Protein AF-A0AAD9KN34-F1 (afdb_monomer_lite)

Organism: Ridgeia piscesae (NCBI:txid27915)

pLDDT: mean 72.02, std 11.49, range [46.69, 90.75]

Radius of gyration: 22.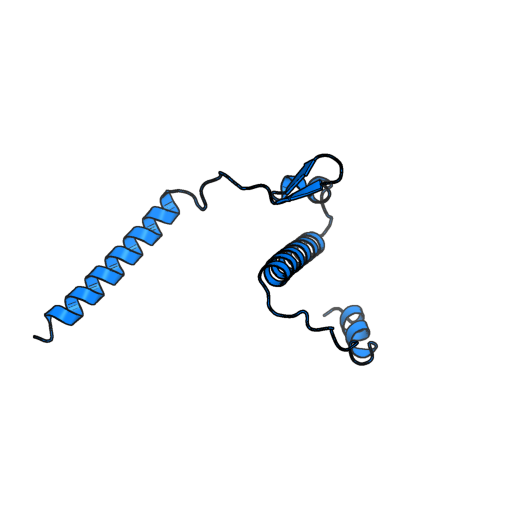99 Å; chains: 1; bounding box: 51×42×60 Å

Foldseek 3Di:
DDVVVVVVVVPDDDDDPDDDDPPDPVVVVVVVVVVVVVVLVVVQVVPPHRDPCSVPCVNVQWDDDPPDIHGHPDPPDPDPVVVVVVVVVVVVVVVVVVVVVVVVPD

Structure (mmCIF, N/CA/C/O backbone):
data_AF-A0AAD9KN34-F1
#
_entry.id   AF-A0AAD9KN34-F1
#
loop_
_atom_site.group_PDB
_atom_site.id
_atom_site.type_symbol
_atom_site.label_atom_id
_atom_site.label_alt_id
_atom_site.label_comp_id
_atom_site.label_asym_id
_atom_site.label_entity_id
_atom_site.label_seq_id
_atom_site.pdbx_PDB_ins_code
_atom_site.Cartn_x
_atom_site.Cartn_y
_atom_site.Cartn_z
_atom_site.occupancy
_atom_site.B_iso_or_equiv
_atom_site.auth_seq_id
_atom_site.auth_comp_id
_atom_site.auth_asym_id
_atom_site.auth_atom_id
_atom_site.pdbx_PDB_model_num
ATOM 1 N N . MET A 1 1 ? 20.959 11.636 19.264 1.00 51.28 1 MET A N 1
ATOM 2 C CA . MET A 1 1 ? 20.325 10.297 19.300 1.00 51.28 1 MET A CA 1
ATOM 3 C C . MET A 1 1 ? 19.270 10.365 20.400 1.00 51.28 1 MET A C 1
ATOM 5 O O . MET A 1 1 ? 19.629 10.761 21.493 1.00 51.28 1 MET A O 1
ATOM 9 N N . ASN A 1 2 ? 17.978 10.172 20.104 1.00 62.47 2 ASN A 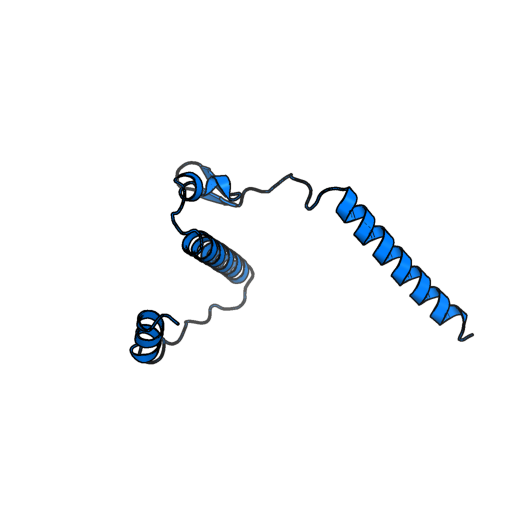N 1
ATOM 10 C CA . ASN A 1 2 ? 16.886 10.498 21.043 1.00 62.47 2 ASN A CA 1
ATOM 11 C C . ASN A 1 2 ? 16.820 9.505 22.222 1.00 62.47 2 ASN A C 1
ATOM 13 O O . ASN A 1 2 ? 16.331 8.388 22.049 1.00 62.47 2 ASN A O 1
ATOM 17 N N . ASP A 1 3 ? 17.254 9.917 23.414 1.00 69.94 3 ASP A N 1
ATOM 18 C CA . ASP A 1 3 ? 17.280 9.087 24.633 1.00 69.94 3 ASP A CA 1
ATOM 19 C C . ASP A 1 3 ? 15.900 8.550 25.038 1.00 69.94 3 ASP A C 1
ATOM 21 O O . ASP A 1 3 ? 15.779 7.412 25.493 1.00 69.94 3 ASP A O 1
ATOM 25 N N . ALA A 1 4 ? 14.835 9.309 24.761 1.00 63.59 4 ALA A N 1
ATOM 26 C CA . ALA A 1 4 ? 13.455 8.860 24.951 1.00 63.59 4 ALA A CA 1
ATOM 27 C C . ALA A 1 4 ? 13.138 7.589 24.139 1.00 63.59 4 ALA A C 1
ATOM 29 O O . ALA A 1 4 ? 12.503 6.661 24.638 1.00 63.59 4 ALA A O 1
ATOM 30 N N . ARG A 1 5 ? 13.654 7.503 22.905 1.00 59.12 5 ARG A N 1
ATOM 31 C CA . ARG A 1 5 ? 13.472 6.343 22.024 1.00 59.12 5 ARG A CA 1
ATOM 32 C C . ARG A 1 5 ? 14.239 5.130 22.553 1.00 59.12 5 ARG A C 1
ATOM 34 O O . ARG A 1 5 ? 13.719 4.018 22.532 1.00 59.12 5 ARG A O 1
ATOM 41 N N . ALA A 1 6 ? 15.451 5.341 23.067 1.00 64.50 6 ALA A N 1
ATOM 42 C CA . ALA A 1 6 ? 16.257 4.282 23.673 1.00 64.50 6 ALA A CA 1
ATOM 43 C C . ALA A 1 6 ? 15.625 3.735 24.968 1.00 64.50 6 ALA A C 1
ATOM 45 O O . ALA A 1 6 ? 15.682 2.529 25.214 1.00 64.50 6 ALA A O 1
ATOM 46 N N . HIS A 1 7 ? 14.987 4.595 25.767 1.00 69.50 7 HIS A N 1
ATOM 47 C CA . HIS A 1 7 ? 14.291 4.202 26.991 1.00 69.50 7 HIS A CA 1
ATOM 48 C C . HIS A 1 7 ? 13.077 3.305 26.705 1.00 69.50 7 HIS A C 1
ATOM 50 O O . HIS A 1 7 ? 12.951 2.242 27.315 1.00 69.50 7 HIS A O 1
ATOM 56 N N . SER A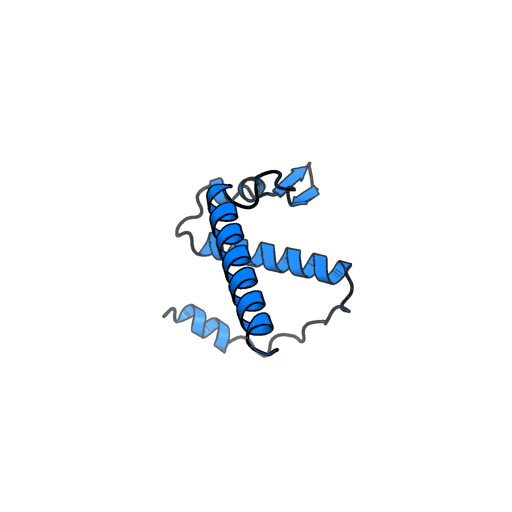 1 8 ? 12.252 3.642 25.705 1.00 60.94 8 SER A N 1
ATOM 57 C CA . SER A 1 8 ? 11.112 2.805 25.297 1.00 60.94 8 SER A CA 1
ATOM 58 C C . SER A 1 8 ? 11.538 1.384 24.908 1.00 60.94 8 SER A C 1
ATOM 60 O O . SER A 1 8 ? 10.913 0.417 25.337 1.00 60.94 8 SER A O 1
ATOM 62 N N . TYR A 1 9 ? 12.640 1.221 24.165 1.00 60.22 9 TYR A N 1
ATOM 63 C CA . TYR A 1 9 ? 13.128 -0.112 23.787 1.00 60.22 9 TYR A CA 1
ATOM 64 C C . TYR A 1 9 ? 13.695 -0.921 24.964 1.00 60.22 9 TYR A C 1
ATOM 66 O O . TYR A 1 9 ? 13.644 -2.147 24.929 1.00 60.22 9 TYR A O 1
ATOM 74 N N . ARG A 1 10 ? 14.220 -0.265 26.008 1.00 66.00 10 ARG A N 1
ATOM 75 C CA . ARG A 1 10 ? 14.772 -0.940 27.198 1.00 66.00 10 ARG A CA 1
ATOM 76 C C . ARG A 1 10 ? 13.702 -1.358 28.207 1.00 66.00 10 ARG A C 1
ATOM 78 O O . ARG A 1 10 ? 13.905 -2.333 28.924 1.00 66.00 10 ARG A O 1
ATOM 85 N N . CYS A 1 11 ? 12.580 -0.641 28.270 1.00 60.75 11 CYS A N 1
ATOM 86 C CA . CYS A 1 11 ? 11.529 -0.877 29.265 1.00 60.75 11 CYS A CA 1
ATOM 87 C C . CYS A 1 11 ? 10.467 -1.901 28.835 1.00 60.75 11 CYS A C 1
ATOM 89 O O . CYS A 1 11 ? 9.779 -2.459 29.694 1.00 60.75 11 CYS A O 1
ATOM 91 N N . HIS A 1 12 ? 10.334 -2.202 27.540 1.00 59.06 12 HIS A N 1
ATOM 92 C CA . HIS A 1 12 ? 9.402 -3.232 27.085 1.00 59.06 12 HIS A CA 1
ATOM 93 C C . HIS A 1 12 ? 9.977 -4.641 27.297 1.00 59.06 12 HIS A C 1
ATOM 95 O O . HIS A 1 12 ? 10.840 -5.117 26.559 1.00 59.06 12 HIS A O 1
ATOM 101 N N . ARG A 1 13 ? 9.443 -5.332 28.318 1.00 63.56 13 ARG A N 1
ATOM 102 C CA . ARG A 1 13 ? 9.507 -6.797 28.464 1.00 63.56 13 ARG A CA 1
ATOM 103 C C . ARG A 1 13 ? 9.164 -7.462 27.128 1.00 63.56 13 ARG A C 1
ATOM 105 O O . ARG A 1 13 ? 8.315 -6.949 26.402 1.00 63.56 13 ARG A O 1
ATOM 112 N N . LYS A 1 14 ? 9.838 -8.590 26.853 1.00 66.44 14 LYS A N 1
ATOM 113 C CA . LYS A 1 14 ? 9.742 -9.424 25.638 1.00 66.44 14 LYS A CA 1
ATOM 114 C C . LYS A 1 14 ? 8.405 -9.226 24.902 1.00 66.44 14 LYS A C 1
ATOM 116 O O . LYS A 1 14 ? 7.366 -9.443 25.532 1.00 66.44 14 LYS A O 1
ATOM 121 N N . PRO A 1 15 ? 8.415 -8.839 23.610 1.00 63.16 15 PRO A N 1
ATOM 122 C CA . PRO A 1 15 ? 7.182 -8.620 22.872 1.00 63.16 15 PRO A CA 1
ATOM 123 C C . PRO A 1 15 ? 6.311 -9.879 22.958 1.00 63.16 15 PRO A C 1
ATOM 125 O O . PRO A 1 15 ? 6.850 -10.992 22.911 1.00 63.16 15 PRO A O 1
ATOM 128 N N . PRO A 1 16 ? 4.986 -9.727 23.128 1.00 71.31 16 PRO A N 1
ATOM 129 C CA . PRO A 1 16 ? 4.095 -10.870 23.190 1.00 71.31 16 PRO A CA 1
ATOM 130 C C . PRO A 1 16 ? 4.289 -11.733 21.936 1.00 71.31 16 PRO A C 1
ATOM 132 O O . PRO A 1 16 ? 4.495 -11.186 20.846 1.00 71.31 16 PRO A O 1
ATOM 135 N N . PRO A 1 17 ? 4.257 -13.071 22.068 1.00 72.75 17 PRO A N 1
ATOM 136 C CA . PRO A 1 17 ? 4.438 -13.959 20.932 1.00 72.75 17 PRO A CA 1
ATOM 137 C C . PRO A 1 17 ? 3.383 -13.634 19.874 1.00 72.75 17 PRO A C 1
ATOM 139 O O . PRO A 1 17 ? 2.179 -13.749 20.112 1.00 72.75 17 PRO A O 1
ATOM 142 N N . LEU A 1 18 ? 3.847 -13.181 18.709 1.00 71.12 18 LEU A N 1
ATOM 143 C CA . LEU A 1 18 ? 2.967 -12.831 17.604 1.00 71.12 18 LEU A CA 1
ATOM 144 C C . LEU A 1 18 ? 2.257 -14.098 17.127 1.00 71.12 18 LEU A C 1
ATOM 146 O O . LEU A 1 18 ? 2.902 -15.091 16.780 1.00 71.12 18 LEU A O 1
ATOM 150 N N . LYS A 1 19 ? 0.922 -14.059 17.085 1.00 74.19 19 LYS A N 1
ATOM 151 C CA . LYS A 1 19 ? 0.133 -15.108 16.437 1.00 74.19 19 LYS A CA 1
ATOM 152 C C . LYS A 1 19 ? 0.502 -15.120 14.954 1.00 74.19 19 LYS A C 1
ATOM 154 O O . LYS A 1 19 ? 0.213 -14.165 14.234 1.00 74.19 19 LYS A O 1
ATOM 159 N N . LYS A 1 20 ? 1.174 -16.183 14.510 1.00 74.00 20 LYS A N 1
ATOM 160 C CA . LYS A 1 20 ? 1.486 -16.391 13.095 1.00 74.00 20 LYS A CA 1
ATOM 161 C C . LYS A 1 20 ? 0.199 -16.798 12.393 1.00 74.00 20 LYS A C 1
ATOM 163 O O . LYS A 1 20 ? -0.355 -17.854 12.681 1.00 74.00 20 LYS A O 1
ATOM 168 N N . LEU A 1 21 ? -0.290 -15.930 11.515 1.00 70.62 21 LEU A N 1
ATOM 169 C CA . LEU A 1 21 ? -1.364 -16.297 10.605 1.00 70.62 21 LEU A CA 1
ATOM 170 C C . LEU A 1 21 ? -0.816 -17.303 9.579 1.00 70.62 21 LEU A C 1
ATOM 172 O O . LEU A 1 21 ? 0.353 -17.189 9.196 1.00 70.62 21 LEU A O 1
ATOM 176 N N . PRO A 1 22 ? -1.617 -18.289 9.143 1.00 75.31 22 PRO A N 1
ATOM 177 C CA . PRO A 1 22 ? -1.200 -19.205 8.090 1.00 75.31 22 PRO A CA 1
ATOM 178 C C . PRO A 1 22 ? -0.897 -18.416 6.803 1.00 75.31 22 PRO A C 1
ATOM 180 O O . PRO A 1 22 ? -1.625 -17.465 6.499 1.00 75.31 22 PRO A O 1
ATOM 183 N N . PRO A 1 23 ? 0.158 -18.771 6.050 1.00 79.56 23 PRO A N 1
ATOM 184 C CA . PRO A 1 23 ? 0.497 -18.097 4.803 1.00 79.56 23 PRO A CA 1
ATOM 185 C C . PRO A 1 23 ? -0.530 -18.480 3.734 1.00 79.56 23 PRO A C 1
ATOM 187 O O . PRO A 1 23 ? -0.398 -19.493 3.058 1.00 79.56 23 PRO A O 1
ATOM 190 N N . ASN A 1 24 ? -1.589 -17.686 3.634 1.00 90.25 24 ASN A N 1
ATOM 191 C CA . ASN A 1 24 ? -2.584 -17.765 2.574 1.00 90.25 24 ASN A CA 1
ATOM 192 C C . ASN A 1 24 ? -2.698 -16.401 1.885 1.00 90.25 24 ASN A C 1
ATOM 194 O O . ASN A 1 24 ? -2.265 -15.384 2.437 1.00 90.25 24 ASN A O 1
ATOM 198 N N . ASP A 1 25 ? -3.290 -16.379 0.695 1.00 88.25 25 ASP A N 1
ATOM 199 C CA . ASP A 1 25 ? -3.326 -15.179 -0.147 1.00 88.25 25 ASP A CA 1
ATOM 200 C C . ASP A 1 25 ? -4.058 -14.011 0.523 1.00 88.25 25 ASP A C 1
ATOM 202 O O . ASP A 1 25 ? -3.608 -12.868 0.451 1.00 88.25 25 ASP A O 1
ATOM 206 N N . ALA A 1 26 ? -5.133 -14.295 1.263 1.00 88.81 26 ALA A N 1
ATOM 207 C CA . ALA A 1 26 ? -5.861 -13.282 2.024 1.00 88.81 26 ALA A CA 1
ATOM 208 C C . ALA A 1 26 ? -4.984 -12.645 3.120 1.00 88.81 26 ALA A C 1
ATOM 210 O O . ALA A 1 26 ? -4.951 -11.425 3.286 1.00 88.81 26 ALA A O 1
ATOM 211 N N . ASN A 1 27 ? -4.216 -13.456 3.848 1.00 84.88 27 ASN A N 1
ATOM 212 C CA . ASN A 1 27 ? -3.298 -12.987 4.879 1.00 84.88 27 ASN A CA 1
ATOM 213 C C . ASN A 1 27 ? -2.100 -12.249 4.277 1.00 84.88 27 ASN A C 1
ATOM 215 O O . ASN A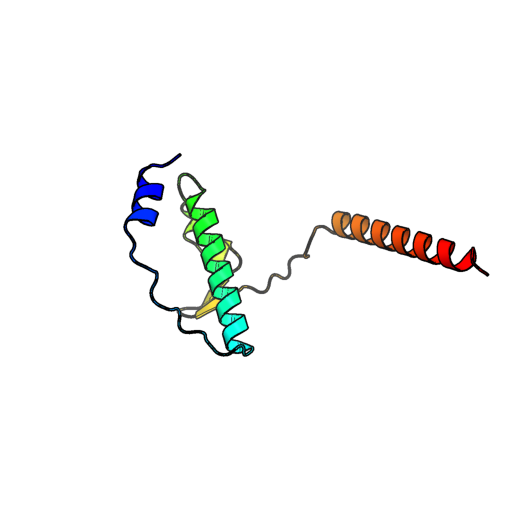 1 27 ? -1.627 -11.291 4.888 1.00 84.88 27 ASN A O 1
ATOM 219 N N . LEU A 1 28 ? -1.635 -12.645 3.087 1.00 87.06 28 LEU A N 1
ATOM 220 C CA . LEU A 1 28 ? -0.621 -11.909 2.335 1.00 87.06 28 LEU A CA 1
ATOM 221 C C . LEU A 1 28 ? -1.140 -10.524 1.939 1.00 87.06 28 LEU A C 1
ATOM 223 O O . LEU A 1 28 ? -0.468 -9.532 2.215 1.00 87.06 28 LEU A O 1
ATOM 227 N N . GLN A 1 29 ? -2.349 -10.431 1.381 1.00 88.31 29 GLN A N 1
ATOM 228 C CA . GLN A 1 29 ? -2.971 -9.147 1.044 1.00 88.31 29 GLN A CA 1
ATOM 229 C C . GLN A 1 29 ? -3.103 -8.243 2.275 1.00 88.31 29 GLN A C 1
ATOM 231 O O . GLN A 1 29 ? -2.670 -7.091 2.249 1.00 88.31 29 GLN A O 1
ATOM 236 N N . LEU A 1 30 ? -3.612 -8.770 3.392 1.00 86.62 30 LEU A N 1
ATOM 237 C CA . LEU A 1 30 ? -3.708 -8.019 4.648 1.00 86.62 30 LEU A CA 1
ATOM 238 C C . LEU A 1 30 ? -2.335 -7.592 5.187 1.00 86.62 30 LEU A C 1
ATOM 240 O O . LEU A 1 30 ? -2.206 -6.512 5.768 1.00 86.62 30 LEU A O 1
ATOM 244 N N . HIS A 1 31 ? -1.304 -8.420 5.009 1.00 87.12 31 HIS A N 1
ATOM 245 C CA . HIS A 1 31 ? 0.060 -8.086 5.404 1.00 87.12 31 HIS A CA 1
ATOM 246 C C . HIS A 1 31 ? 0.624 -6.934 4.566 1.00 87.12 31 HIS A C 1
ATOM 248 O O . HIS A 1 31 ? 1.166 -5.987 5.134 1.00 87.12 31 HIS A O 1
ATOM 254 N N . VAL A 1 32 ? 0.434 -6.974 3.244 1.00 88.00 32 VAL A N 1
ATOM 255 C CA . VAL A 1 32 ? 0.838 -5.903 2.322 1.00 88.00 32 VAL A CA 1
ATOM 256 C C . VAL A 1 32 ? 0.142 -4.590 2.682 1.00 88.00 32 VAL A C 1
ATOM 258 O O . VAL A 1 32 ? 0.815 -3.571 2.822 1.00 88.00 32 VAL A O 1
ATOM 261 N N . LEU A 1 33 ? -1.172 -4.610 2.930 1.00 89.25 33 LEU A N 1
ATOM 262 C CA . LEU A 1 33 ? -1.929 -3.421 3.341 1.00 89.25 33 LEU A CA 1
ATOM 263 C C . LEU A 1 33 ? -1.405 -2.837 4.661 1.00 89.25 33 LEU A C 1
ATOM 265 O O . LEU A 1 33 ? -1.222 -1.624 4.778 1.00 89.25 33 LEU A O 1
ATOM 269 N N . ARG A 1 34 ? -1.100 -3.693 5.647 1.00 88.00 34 ARG A N 1
ATOM 270 C CA . ARG A 1 34 ? -0.546 -3.259 6.938 1.00 88.00 34 ARG A CA 1
ATOM 271 C C . ARG A 1 34 ? 0.845 -2.642 6.784 1.00 88.00 34 ARG A C 1
ATOM 273 O O . ARG A 1 34 ? 1.112 -1.607 7.389 1.00 88.00 34 ARG A O 1
ATOM 280 N N . ALA A 1 35 ? 1.708 -3.248 5.969 1.00 88.44 35 ALA A N 1
ATOM 281 C CA . ALA A 1 35 ? 3.036 -2.716 5.677 1.00 88.44 35 ALA A CA 1
ATOM 282 C C . ALA A 1 35 ? 2.956 -1.362 4.954 1.00 88.44 35 ALA A C 1
ATOM 284 O O . ALA A 1 35 ? 3.686 -0.434 5.300 1.00 88.44 35 ALA A O 1
ATOM 285 N N . HIS A 1 36 ? 2.027 -1.224 4.005 1.00 90.75 36 HIS A N 1
ATOM 286 C CA . HIS A 1 36 ? 1.813 0.015 3.264 1.00 90.75 36 HIS A CA 1
ATOM 287 C C . HIS A 1 36 ? 1.355 1.157 4.182 1.00 90.75 36 HIS A C 1
ATOM 289 O O . HIS A 1 36 ? 1.948 2.236 4.176 1.00 90.75 36 HIS A O 1
ATOM 295 N N . LEU A 1 37 ? 0.370 0.892 5.048 1.00 83.00 37 LEU A N 1
ATOM 296 C CA . LEU A 1 37 ? -0.093 1.845 6.060 1.00 83.00 37 LEU A CA 1
ATOM 297 C C . LEU A 1 37 ? 1.039 2.270 7.004 1.00 83.00 37 LEU A C 1
ATOM 299 O O . LEU A 1 37 ? 1.216 3.455 7.278 1.00 83.00 37 LEU A O 1
ATOM 303 N N . GLN A 1 38 ? 1.832 1.309 7.482 1.00 84.25 38 GLN A N 1
ATOM 304 C CA . GLN A 1 38 ? 2.955 1.581 8.376 1.00 84.25 38 GLN A CA 1
ATOM 305 C C . GLN A 1 38 ? 4.007 2.485 7.719 1.00 84.25 38 GLN A C 1
ATOM 307 O O . GLN A 1 38 ? 4.514 3.405 8.360 1.00 84.25 38 GLN A O 1
ATOM 312 N N . MET A 1 39 ? 4.292 2.277 6.432 1.00 85.88 39 MET A N 1
ATOM 313 C CA . MET A 1 39 ? 5.195 3.134 5.668 1.00 85.88 39 MET A CA 1
ATOM 314 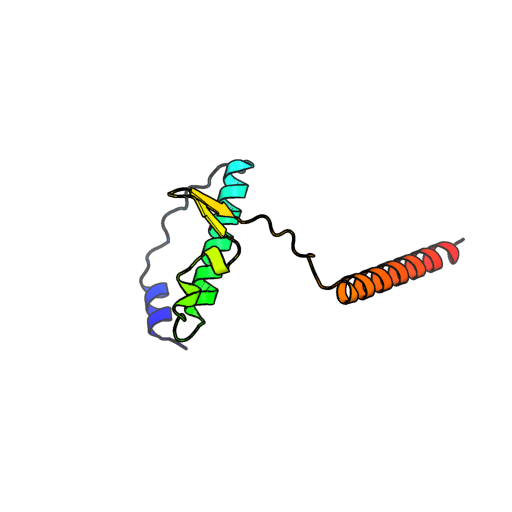C C . MET A 1 39 ? 4.681 4.572 5.519 1.00 85.88 39 MET A C 1
ATOM 316 O O . MET A 1 39 ? 5.473 5.512 5.599 1.00 85.88 39 MET A O 1
ATOM 320 N N . LEU A 1 40 ? 3.374 4.760 5.319 1.00 77.56 40 LEU A N 1
ATOM 321 C CA . LEU A 1 40 ? 2.766 6.091 5.231 1.00 77.56 40 LEU A CA 1
ATOM 322 C C . LEU A 1 40 ? 2.822 6.827 6.569 1.00 77.56 40 LEU A C 1
ATOM 324 O O . LEU A 1 40 ? 3.201 7.993 6.593 1.00 77.56 40 LEU A O 1
ATOM 328 N N . LEU A 1 41 ? 2.532 6.141 7.679 1.00 76.94 41 LEU A N 1
ATOM 329 C CA . LEU A 1 41 ? 2.647 6.721 9.020 1.00 76.94 41 LEU A CA 1
ATOM 330 C C . LEU A 1 41 ? 4.077 7.171 9.324 1.00 76.94 41 LEU A C 1
ATOM 332 O O . LEU A 1 41 ? 4.275 8.233 9.903 1.00 76.94 41 LEU A O 1
ATOM 336 N N . TRP A 1 42 ? 5.079 6.394 8.909 1.00 82.50 42 TRP A N 1
ATOM 337 C CA . TRP A 1 42 ? 6.479 6.790 9.052 1.00 82.50 42 TRP A CA 1
ATOM 338 C C . TRP A 1 42 ? 6.840 7.986 8.182 1.00 82.50 42 TRP A C 1
ATOM 340 O O . TRP A 1 42 ? 7.477 8.914 8.668 1.00 82.50 42 TRP A O 1
ATOM 350 N N . LYS A 1 43 ? 6.385 8.004 6.926 1.00 76.50 43 LYS A N 1
ATOM 351 C CA . LYS A 1 43 ? 6.604 9.141 6.028 1.00 76.50 43 LYS A CA 1
ATOM 352 C C . LYS A 1 43 ? 5.944 10.419 6.558 1.00 76.50 43 LYS A C 1
ATOM 354 O O . LYS A 1 43 ? 6.556 11.477 6.498 1.00 76.50 43 LYS A O 1
ATOM 359 N N . ALA A 1 44 ? 4.734 10.312 7.103 1.00 70.12 44 ALA A N 1
ATOM 360 C CA . ALA A 1 44 ? 4.022 11.425 7.722 1.00 70.12 44 ALA A CA 1
ATOM 361 C C . ALA A 1 44 ? 4.699 11.895 9.020 1.00 70.12 44 ALA A C 1
ATOM 363 O O . ALA A 1 44 ? 4.801 13.092 9.248 1.00 70.12 44 ALA A O 1
ATOM 364 N N . ALA A 1 45 ? 5.206 10.973 9.846 1.00 69.19 45 ALA A N 1
ATOM 365 C CA . ALA A 1 45 ? 5.930 11.310 11.073 1.00 69.19 45 ALA A CA 1
ATOM 366 C C . ALA A 1 45 ? 7.284 11.998 10.816 1.00 69.19 45 ALA A C 1
ATOM 368 O O . ALA A 1 45 ? 7.740 12.767 11.660 1.00 69.19 45 ALA A O 1
ATOM 369 N N . ASP A 1 46 ? 7.921 11.735 9.670 1.00 70.19 46 ASP A N 1
ATOM 370 C CA . ASP A 1 46 ? 9.152 12.417 9.243 1.00 70.19 46 ASP A CA 1
ATOM 371 C C . ASP A 1 46 ? 8.896 13.838 8.700 1.00 70.19 46 ASP A C 1
ATOM 373 O O . ASP A 1 46 ? 9.825 14.646 8.616 1.00 70.19 46 ASP A O 1
ATOM 377 N N . GLN A 1 47 ? 7.651 14.188 8.361 1.00 68.50 47 GLN A N 1
ATOM 378 C CA . GLN A 1 47 ? 7.282 15.552 7.986 1.00 68.50 47 GLN A CA 1
ATOM 379 C C . GLN A 1 47 ? 7.043 16.373 9.263 1.00 68.50 47 GLN A C 1
ATOM 381 O O . GLN A 1 47 ? 6.116 16.119 10.023 1.00 68.50 47 GLN A O 1
ATOM 386 N N . ARG A 1 48 ? 7.925 17.352 9.512 1.00 54.25 48 ARG A N 1
ATOM 387 C CA . ARG A 1 48 ? 8.055 18.141 10.761 1.00 54.25 48 ARG A CA 1
ATOM 388 C C . ARG A 1 48 ? 6.808 18.927 11.208 1.00 54.25 48 ARG A C 1
ATOM 390 O O . ARG A 1 48 ? 6.812 19.448 12.315 1.00 54.25 48 ARG A O 1
ATOM 397 N N . ASP A 1 49 ? 5.790 18.977 10.366 1.00 56.72 49 ASP A N 1
ATOM 398 C CA . ASP A 1 49 ? 4.398 19.312 10.652 1.00 56.72 49 ASP A CA 1
ATOM 399 C C . ASP A 1 49 ? 3.602 18.622 9.534 1.00 56.72 49 ASP A C 1
ATOM 401 O O . ASP A 1 49 ? 3.882 18.902 8.361 1.00 56.72 49 ASP A O 1
ATOM 405 N N . PRO A 1 50 ? 2.673 17.687 9.808 1.00 51.72 50 PRO A N 1
ATOM 406 C CA . PRO A 1 50 ? 1.851 17.150 8.740 1.00 51.72 50 PRO A CA 1
ATOM 407 C C . PRO A 1 50 ? 0.992 18.304 8.222 1.00 51.72 50 PRO A C 1
ATOM 409 O O . PRO A 1 50 ? 0.093 18.769 8.927 1.00 51.72 50 PRO A O 1
ATOM 412 N N . LEU A 1 51 ? 1.278 18.777 7.000 1.00 57.19 51 LEU A N 1
ATOM 413 C CA . LEU A 1 51 ? 0.367 19.675 6.290 1.00 57.19 51 LEU A CA 1
ATOM 414 C C . LEU A 1 51 ? -1.039 19.070 6.378 1.00 57.19 51 LEU A C 1
ATOM 416 O O . LEU A 1 51 ? -1.187 17.851 6.309 1.00 57.19 51 LEU A O 1
ATOM 420 N N . GLU A 1 52 ? -2.074 19.897 6.511 1.00 60.16 52 GLU A N 1
ATOM 421 C CA . GLU A 1 52 ? -3.478 19.445 6.510 1.00 60.16 52 GLU A CA 1
ATOM 422 C C . GLU A 1 52 ? -3.781 18.471 5.347 1.00 60.16 52 GLU A C 1
ATOM 424 O O . GLU A 1 52 ? -4.564 17.534 5.484 1.00 60.16 52 GLU A O 1
ATOM 429 N N . GLU A 1 53 ? -3.053 18.604 4.237 1.00 55.22 53 GLU A N 1
ATOM 430 C CA . GLU A 1 53 ? -3.060 17.710 3.075 1.00 55.22 53 GLU A CA 1
ATOM 431 C C . GLU A 1 53 ? -2.677 16.248 3.384 1.00 55.22 53 GLU A C 1
ATOM 433 O O . GLU A 1 53 ? -3.202 15.332 2.749 1.00 55.22 53 GLU A O 1
ATOM 438 N N . ALA A 1 54 ? -1.818 15.995 4.375 1.00 57.50 54 ALA A N 1
ATOM 439 C CA . ALA A 1 54 ? -1.429 14.655 4.815 1.00 57.50 54 ALA A CA 1
ATOM 440 C C . ALA A 1 54 ? -2.544 13.925 5.588 1.00 57.50 54 ALA A C 1
ATOM 442 O O . ALA A 1 54 ? -2.495 12.703 5.733 1.00 57.50 54 ALA A O 1
ATOM 443 N N . ARG A 1 55 ? -3.566 14.649 6.072 1.00 63.25 55 ARG A N 1
ATOM 444 C CA . ARG A 1 55 ? -4.725 14.054 6.761 1.00 63.25 55 ARG A CA 1
ATOM 445 C C . ARG A 1 55 ? -5.716 13.421 5.793 1.00 63.25 55 ARG A C 1
ATOM 447 O O . ARG A 1 55 ? -6.467 12.531 6.190 1.00 63.25 55 ARG A O 1
ATOM 454 N N . ASN A 1 56 ? -5.722 13.859 4.535 1.00 76.12 56 ASN A N 1
ATOM 455 C CA . ASN A 1 56 ? -6.588 13.282 3.525 1.00 76.12 56 ASN A CA 1
ATOM 456 C C . ASN A 1 56 ? -5.874 12.129 2.815 1.00 76.12 56 ASN A C 1
ATOM 458 O O . ASN A 1 56 ? -5.085 12.332 1.893 1.00 76.12 56 ASN A O 1
ATOM 462 N N . ILE A 1 57 ? -6.187 10.901 3.232 1.00 74.81 57 ILE A N 1
ATOM 463 C CA . ILE A 1 57 ? -5.616 9.682 2.646 1.00 74.81 57 ILE A CA 1
ATOM 464 C C . ILE A 1 57 ? -5.899 9.551 1.141 1.00 74.81 57 ILE A C 1
ATOM 466 O O . ILE A 1 57 ? -5.152 8.859 0.449 1.00 74.81 57 ILE A O 1
ATOM 470 N N . ALA A 1 58 ? -6.913 10.251 0.614 1.00 79.50 58 ALA A N 1
ATOM 471 C CA . ALA A 1 58 ? -7.198 10.279 -0.817 1.00 79.50 58 ALA A CA 1
ATOM 472 C C . ALA A 1 58 ? -6.035 10.854 -1.641 1.00 79.50 58 ALA A C 1
ATOM 474 O O . ALA A 1 58 ? -5.782 10.398 -2.755 1.00 79.50 58 ALA A O 1
ATOM 475 N N . ASN A 1 59 ? -5.242 11.757 -1.055 1.00 74.56 59 ASN A N 1
ATOM 476 C CA . ASN A 1 59 ? -4.037 12.306 -1.682 1.00 74.56 59 ASN A CA 1
ATOM 477 C C . ASN A 1 59 ? -2.923 11.261 -1.874 1.00 74.56 59 ASN A C 1
ATOM 479 O O . ASN A 1 59 ? -1.946 11.515 -2.573 1.00 74.56 59 ASN A O 1
ATOM 483 N N . PHE A 1 60 ? -3.062 10.078 -1.272 1.00 72.19 60 PHE A N 1
ATOM 484 C CA . PHE A 1 60 ? -2.072 9.003 -1.302 1.00 72.19 60 PHE A CA 1
ATOM 485 C C . PHE A 1 60 ? -2.564 7.766 -2.063 1.00 72.19 60 PHE A C 1
ATOM 487 O O . PHE A 1 60 ? -2.084 6.662 -1.812 1.00 72.19 60 PHE A O 1
ATOM 494 N N . GLY A 1 61 ? -3.512 7.937 -2.990 1.00 76.44 61 GLY A N 1
ATOM 495 C CA . GLY A 1 61 ? -3.986 6.849 -3.849 1.00 76.44 61 GLY A CA 1
ATOM 496 C C . GLY A 1 61 ? -4.963 5.910 -3.146 1.00 76.44 61 GLY A C 1
ATOM 497 O O . GLY A 1 61 ? -4.863 4.695 -3.294 1.00 76.44 61 GLY A O 1
ATOM 498 N N . TRP A 1 62 ? -5.905 6.468 -2.386 1.00 81.75 62 TRP A N 1
ATOM 499 C CA . TRP A 1 62 ? -6.989 5.724 -1.744 1.00 81.75 62 TRP A CA 1
ATOM 500 C C . TRP A 1 62 ? -8.345 6.325 -2.111 1.00 81.75 62 TRP A C 1
ATOM 502 O O . TRP A 1 62 ? -8.523 7.538 -2.078 1.00 81.75 62 TRP A O 1
ATOM 512 N N . ASN A 1 63 ? -9.316 5.475 -2.423 1.00 84.00 63 ASN A N 1
ATOM 513 C CA . ASN A 1 63 ? -10.707 5.863 -2.606 1.00 84.00 63 ASN A CA 1
ATOM 514 C C . ASN A 1 63 ? -11.447 5.748 -1.270 1.00 84.00 63 ASN A C 1
ATOM 516 O O . ASN A 1 63 ? -11.321 4.740 -0.567 1.00 84.00 63 ASN A O 1
ATOM 520 N N . ILE A 1 64 ? -12.228 6.778 -0.940 1.00 86.50 64 ILE A N 1
ATOM 521 C CA . ILE A 1 64 ? -13.106 6.810 0.234 1.00 86.50 64 ILE A CA 1
ATOM 522 C C . ILE A 1 64 ? -14.547 6.879 -0.274 1.00 86.50 64 ILE A C 1
ATOM 524 O O . ILE A 1 64 ? -15.014 7.936 -0.695 1.00 86.50 64 ILE A O 1
ATOM 528 N N . GLU A 1 65 ? -15.251 5.752 -0.237 1.00 85.19 65 GLU A N 1
ATOM 529 C CA . GLU A 1 65 ? -16.663 5.648 -0.616 1.00 85.19 65 GLU A CA 1
ATOM 530 C C . GLU A 1 65 ? -17.490 5.337 0.635 1.00 85.19 65 GLU A C 1
ATOM 532 O O . GLU A 1 65 ? -17.635 4.188 1.058 1.00 85.19 65 GLU A O 1
ATOM 537 N N . GLY A 1 66 ? -17.998 6.386 1.288 1.00 81.75 66 GLY A N 1
ATOM 538 C CA . GLY A 1 66 ? -18.697 6.248 2.566 1.00 81.75 66 GLY A CA 1
ATOM 539 C C . GLY A 1 66 ? -17.775 5.690 3.656 1.00 81.75 66 GLY A C 1
ATOM 540 O O . GLY A 1 66 ? -16.850 6.370 4.091 1.00 81.75 66 GLY A O 1
ATOM 541 N N . SER A 1 67 ? -18.038 4.459 4.110 1.00 79.69 67 SER A N 1
ATOM 542 C CA . SER A 1 67 ? -17.207 3.746 5.096 1.00 79.69 67 SER A CA 1
ATOM 543 C C . SER A 1 67 ? -16.167 2.807 4.474 1.00 79.69 67 SER A C 1
ATOM 545 O O . SER A 1 67 ? -15.337 2.254 5.199 1.00 79.69 67 SER A O 1
ATOM 547 N N . ALA A 1 68 ? -16.194 2.608 3.153 1.00 81.00 68 ALA A N 1
ATOM 548 C CA . ALA A 1 68 ? -15.254 1.745 2.455 1.00 81.00 68 ALA A CA 1
ATOM 549 C C . ALA A 1 68 ? -13.992 2.526 2.066 1.00 81.00 68 ALA A C 1
ATOM 551 O O . ALA A 1 68 ? -14.062 3.567 1.412 1.00 81.00 68 ALA A O 1
ATOM 552 N N . ILE A 1 69 ? -12.831 1.994 2.454 1.00 85.69 69 ILE A N 1
ATOM 553 C CA . ILE A 1 69 ? -11.514 2.523 2.091 1.00 85.69 69 ILE A CA 1
ATOM 554 C C . ILE A 1 69 ? -10.836 1.478 1.208 1.00 85.69 69 ILE A C 1
ATOM 556 O O . ILE A 1 69 ? -10.548 0.370 1.664 1.00 85.69 69 ILE A O 1
ATOM 560 N N . THR A 1 70 ? -10.599 1.816 -0.056 1.00 83.62 70 THR A N 1
ATOM 561 C CA . THR A 1 70 ? -9.973 0.916 -1.036 1.00 83.62 70 THR A CA 1
ATOM 562 C C . THR A 1 70 ? -8.775 1.595 -1.692 1.00 83.62 70 THR A C 1
ATOM 564 O O . THR A 1 70 ? -8.786 2.812 -1.867 1.00 83.62 70 THR A O 1
ATOM 567 N N . PRO A 1 71 ? -7.703 0.859 -2.027 1.00 82.50 71 PRO A N 1
ATOM 568 C CA . PRO A 1 71 ? -6.595 1.443 -2.770 1.00 82.50 71 PRO A CA 1
ATOM 569 C C . PRO A 1 71 ? -7.092 1.874 -4.153 1.00 82.50 71 PRO A C 1
ATOM 571 O O . PRO A 1 71 ? -7.729 1.094 -4.863 1.00 82.50 71 PRO A O 1
ATOM 574 N N . ALA A 1 72 ? -6.806 3.115 -4.536 1.00 82.81 72 ALA A N 1
ATOM 575 C CA . ALA A 1 72 ? -7.117 3.606 -5.865 1.00 82.81 72 ALA A CA 1
ATOM 576 C C . ALA A 1 72 ? -6.208 2.893 -6.872 1.00 82.81 72 ALA A C 1
ATOM 578 O O . ALA A 1 72 ? -4.980 2.904 -6.751 1.00 82.81 72 ALA A O 1
ATOM 579 N N . VAL A 1 73 ? -6.811 2.267 -7.882 1.00 76.31 73 VAL A N 1
ATOM 580 C CA . VAL A 1 73 ? -6.057 1.713 -9.006 1.00 76.31 73 VAL A CA 1
ATOM 581 C C . VAL A 1 73 ? -5.564 2.891 -9.836 1.00 76.31 73 VAL A C 1
ATOM 583 O O . VAL A 1 73 ? -6.329 3.518 -10.564 1.00 76.31 73 VAL A O 1
ATOM 586 N N . SER A 1 74 ? -4.284 3.228 -9.681 1.00 69.44 74 SER A N 1
ATOM 587 C CA . SER A 1 74 ? -3.662 4.280 -10.476 1.00 69.44 74 SER A CA 1
ATOM 588 C C . SER A 1 74 ? -3.638 3.865 -11.946 1.00 69.44 74 SER A C 1
ATOM 590 O O . SER A 1 74 ? -3.038 2.852 -12.300 1.00 69.44 74 SER A O 1
ATOM 592 N N . THR A 1 75 ? -4.267 4.663 -12.806 1.00 74.19 75 THR A N 1
ATOM 593 C CA . THR A 1 75 ? -4.115 4.571 -14.267 1.00 74.19 75 THR A CA 1
ATOM 594 C C . THR A 1 75 ? -2.939 5.405 -14.768 1.00 74.19 75 THR A C 1
ATOM 596 O O . THR A 1 75 ? -2.704 5.474 -15.975 1.00 74.19 75 THR A O 1
ATOM 599 N N . ALA A 1 76 ? -2.217 6.080 -13.866 1.00 70.94 76 ALA A N 1
ATOM 600 C CA . ALA A 1 76 ? -1.037 6.836 -14.238 1.00 70.94 76 ALA A CA 1
ATOM 601 C C . ALA A 1 76 ? 0.056 5.870 -14.723 1.00 70.94 76 ALA A C 1
ATOM 603 O O . ALA A 1 76 ? 0.214 4.782 -14.156 1.00 70.94 76 ALA A O 1
ATOM 604 N N . PRO A 1 77 ? 0.822 6.248 -15.758 1.00 70.06 77 PRO A N 1
ATOM 605 C CA . PRO A 1 77 ? 1.936 5.433 -16.214 1.00 70.06 77 PRO A CA 1
ATOM 606 C C . PRO A 1 77 ? 2.917 5.207 -15.056 1.00 70.06 77 PRO A C 1
ATOM 608 O O . PRO A 1 77 ? 3.218 6.130 -14.299 1.00 70.06 77 PRO A O 1
ATOM 611 N N . VAL A 1 78 ? 3.414 3.970 -14.921 1.00 78.44 78 VAL A N 1
ATOM 612 C CA . VAL A 1 78 ? 4.269 3.539 -13.794 1.00 78.44 78 VAL A CA 1
ATOM 613 C C . VAL A 1 78 ? 5.526 4.408 -13.635 1.00 78.44 78 VAL A C 1
ATOM 615 O O . VAL A 1 78 ? 6.073 4.538 -12.543 1.00 78.44 78 VAL A O 1
ATOM 618 N N . ALA A 1 79 ? 5.968 5.012 -14.738 1.00 81.31 79 ALA A N 1
ATOM 619 C CA . ALA A 1 79 ? 7.010 6.016 -14.818 1.00 81.31 79 ALA A CA 1
ATOM 620 C C . ALA A 1 79 ? 6.802 6.855 -16.096 1.00 81.31 79 ALA A C 1
ATOM 622 O O . ALA A 1 79 ? 6.128 6.399 -17.025 1.00 81.31 79 ALA A O 1
ATOM 623 N N . PRO A 1 80 ? 7.399 8.055 -16.192 1.00 86.12 80 PRO A N 1
ATOM 624 C CA . PRO A 1 80 ? 7.512 8.781 -17.453 1.00 86.12 80 PRO A CA 1
ATOM 625 C C . PRO A 1 80 ? 8.101 7.900 -18.561 1.00 86.12 80 PRO A C 1
ATOM 627 O O . PRO A 1 80 ? 9.076 7.186 -18.325 1.00 86.12 80 PRO A O 1
ATOM 630 N N . GLN A 1 81 ? 7.560 7.996 -19.779 1.00 81.88 81 GLN A N 1
ATOM 631 C CA . GLN A 1 81 ? 7.984 7.158 -20.910 1.00 81.88 81 GLN A CA 1
ATOM 632 C C . GLN A 1 81 ? 9.499 7.227 -21.160 1.00 81.88 81 GLN A C 1
ATOM 634 O O . GLN A 1 81 ? 10.139 6.198 -21.332 1.00 81.88 81 GLN A O 1
ATOM 639 N N . ALA A 1 82 ? 10.096 8.416 -21.032 1.00 82.00 82 ALA A N 1
ATOM 640 C CA . ALA A 1 82 ? 11.537 8.610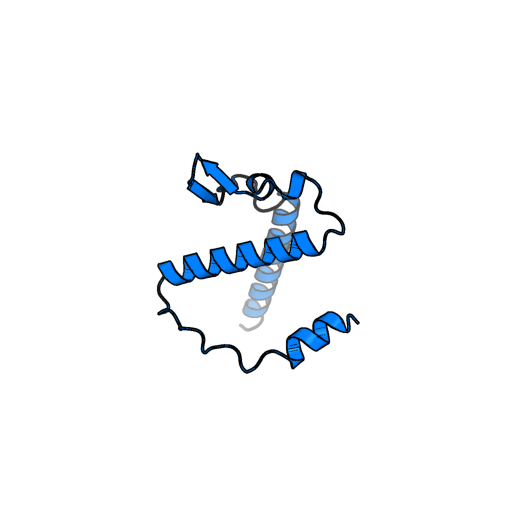 -21.189 1.00 82.00 82 ALA A CA 1
ATOM 641 C C . ALA A 1 82 ? 12.392 7.758 -20.225 1.00 82.00 82 ALA A C 1
ATOM 643 O O . ALA A 1 82 ? 13.488 7.340 -20.584 1.00 82.00 82 ALA A O 1
ATOM 644 N N . LEU A 1 83 ? 11.905 7.472 -19.010 1.00 76.62 83 LEU A N 1
ATOM 645 C CA . LEU A 1 83 ? 12.597 6.577 -18.074 1.00 76.62 83 LEU A CA 1
ATOM 646 C C . LEU A 1 83 ? 12.458 5.110 -18.488 1.00 76.62 83 LEU A C 1
ATOM 648 O O . LEU A 1 83 ? 13.417 4.348 -18.372 1.00 76.62 83 LEU A O 1
ATOM 652 N N . LEU A 1 84 ? 11.287 4.719 -18.991 1.00 83.25 84 LEU A N 1
ATOM 653 C CA . LEU A 1 84 ? 11.055 3.370 -19.509 1.00 83.25 84 LEU A CA 1
ATOM 654 C C . LEU A 1 84 ? 11.930 3.090 -20.736 1.00 83.25 84 LEU A C 1
ATOM 656 O O . LEU A 1 84 ? 12.487 2.000 -20.846 1.00 83.25 84 LEU A O 1
ATOM 660 N N . ASP A 1 85 ? 12.122 4.087 -21.598 1.00 81.38 85 ASP A N 1
ATOM 661 C CA . ASP A 1 85 ? 12.960 3.976 -22.791 1.00 81.38 85 ASP A CA 1
ATOM 662 C C . ASP A 1 85 ? 14.436 3.738 -22.426 1.00 81.38 85 ASP A C 1
ATOM 664 O O . ASP A 1 85 ? 15.094 2.886 -23.021 1.00 81.38 85 ASP A O 1
ATOM 668 N N . VAL A 1 86 ? 14.952 4.411 -21.390 1.00 78.44 86 VAL A N 1
ATOM 669 C CA . VAL A 1 86 ? 16.322 4.191 -20.887 1.00 78.44 86 VAL A CA 1
ATOM 670 C C . VAL A 1 86 ? 16.501 2.764 -20.360 1.00 78.44 86 VAL A C 1
ATOM 672 O O . VAL A 1 86 ? 17.498 2.108 -20.670 1.00 78.44 86 VAL A O 1
ATOM 675 N N . VAL A 1 87 ? 15.528 2.253 -19.599 1.00 75.50 87 VAL A N 1
ATOM 676 C CA . VAL A 1 87 ? 15.565 0.880 -19.065 1.00 75.50 87 VAL A CA 1
ATOM 677 C C . VAL A 1 87 ? 15.468 -0.154 -20.190 1.00 75.50 87 VAL A C 1
ATOM 679 O O . VAL A 1 87 ? 16.205 -1.141 -20.184 1.00 75.50 87 VAL A O 1
ATOM 682 N N . ALA A 1 88 ? 14.608 0.079 -21.183 1.00 77.06 88 ALA A N 1
ATOM 683 C CA . ALA A 1 88 ? 14.454 -0.805 -22.334 1.00 77.06 88 ALA A CA 1
ATOM 684 C C . ALA A 1 88 ? 15.734 -0.874 -23.182 1.00 77.06 88 ALA A C 1
ATOM 686 O O . ALA A 1 88 ? 16.164 -1.962 -23.570 1.00 77.06 88 ALA A O 1
ATOM 687 N N . VAL A 1 89 ? 16.388 0.266 -23.422 1.00 70.50 89 VAL A N 1
ATOM 688 C CA . VAL A 1 89 ? 17.665 0.326 -24.151 1.00 70.50 89 VAL A CA 1
ATOM 689 C C . VAL A 1 89 ? 18.770 -0.411 -23.391 1.00 70.50 89 VAL A C 1
ATOM 691 O O . VAL A 1 89 ? 19.501 -1.196 -23.999 1.00 70.50 89 VAL A O 1
ATOM 694 N N . ALA A 1 90 ? 18.848 -0.239 -22.068 1.00 63.94 90 ALA A N 1
ATOM 695 C CA . ALA A 1 90 ? 19.815 -0.948 -21.232 1.00 63.94 90 ALA A CA 1
ATOM 696 C C . ALA A 1 90 ? 19.594 -2.473 -21.250 1.00 63.94 90 ALA A C 1
ATOM 698 O O . ALA A 1 90 ? 20.548 -3.238 -21.405 1.00 63.94 90 ALA A O 1
ATOM 699 N N . ALA A 1 91 ? 18.340 -2.932 -21.177 1.00 64.44 91 ALA A N 1
ATOM 700 C CA . ALA A 1 91 ? 18.002 -4.353 -21.261 1.00 64.44 91 ALA A CA 1
ATOM 701 C C . ALA A 1 91 ? 18.362 -4.960 -22.630 1.00 64.44 91 ALA A C 1
ATOM 703 O O . ALA A 1 91 ? 18.917 -6.059 -22.705 1.00 64.44 91 ALA A O 1
ATOM 704 N N . LEU A 1 92 ? 18.109 -4.227 -23.719 1.00 65.31 92 LEU A N 1
ATOM 705 C CA . LEU A 1 92 ? 18.485 -4.639 -25.074 1.00 65.31 92 LEU A CA 1
ATOM 706 C C . LEU A 1 92 ? 20.008 -4.695 -25.264 1.00 65.31 92 LEU A C 1
ATOM 708 O O . LEU A 1 92 ? 20.508 -5.586 -25.953 1.00 65.31 92 LEU A O 1
ATOM 712 N N . GLN A 1 93 ? 20.763 -3.784 -24.647 1.00 59.75 93 GLN A N 1
ATOM 713 C CA . GLN A 1 93 ? 22.228 -3.817 -24.661 1.00 59.75 93 GLN A CA 1
ATOM 714 C C . GLN A 1 93 ? 22.786 -5.006 -23.872 1.00 59.75 93 GLN A C 1
ATOM 716 O O . GLN A 1 93 ? 23.651 -5.713 -24.391 1.00 59.75 93 GLN A O 1
ATOM 721 N N . SER A 1 94 ? 22.252 -5.311 -22.685 1.00 59.38 94 SER A N 1
ATOM 722 C CA . SER A 1 94 ? 22.637 -6.516 -21.936 1.00 59.38 94 SER A CA 1
ATOM 723 C C . SER A 1 94 ? 22.333 -7.808 -22.700 1.00 59.38 94 SER A C 1
ATOM 725 O O . SER A 1 94 ? 23.177 -8.703 -22.739 1.00 59.38 94 SER A O 1
ATOM 727 N N . ALA A 1 95 ? 21.179 -7.899 -23.368 1.00 59.53 95 ALA A N 1
ATOM 728 C CA . ALA A 1 95 ? 20.828 -9.063 -24.184 1.00 59.53 95 ALA A CA 1
ATOM 729 C C . ALA A 1 95 ? 21.789 -9.254 -25.372 1.00 59.53 95 ALA A C 1
ATOM 731 O O . ALA A 1 95 ? 22.206 -10.373 -25.666 1.00 59.53 95 ALA A O 1
ATOM 732 N N . ARG A 1 96 ? 22.208 -8.162 -26.023 1.00 59.50 96 ARG A N 1
ATOM 733 C CA . ARG A 1 96 ? 23.173 -8.196 -27.135 1.00 59.50 96 ARG A CA 1
ATOM 734 C C . ARG A 1 96 ? 24.569 -8.654 -26.704 1.00 59.50 96 ARG A C 1
ATOM 736 O O . ARG A 1 96 ? 25.196 -9.422 -27.429 1.00 59.50 96 ARG A O 1
ATOM 743 N N . HIS A 1 97 ? 25.036 -8.248 -25.524 1.00 57.31 97 HIS A N 1
ATOM 744 C CA . HIS A 1 97 ? 26.311 -8.728 -24.979 1.00 57.31 97 HIS A CA 1
ATOM 745 C C . HIS A 1 97 ? 26.267 -10.206 -24.567 1.00 57.31 97 HIS A C 1
ATOM 747 O O . HIS A 1 97 ? 27.248 -10.920 -24.766 1.00 57.31 97 HIS A O 1
ATOM 753 N N . ALA A 1 98 ? 25.129 -10.691 -24.061 1.00 56.88 98 ALA A N 1
ATOM 754 C CA . ALA A 1 98 ? 24.951 -12.105 -23.736 1.00 56.88 98 ALA A CA 1
ATOM 755 C C . ALA A 1 98 ? 24.993 -13.002 -24.990 1.00 56.88 98 ALA A C 1
ATOM 757 O O . ALA A 1 98 ? 25.623 -14.056 -24.969 1.00 56.88 98 ALA A O 1
ATOM 758 N N . VAL A 1 99 ? 24.396 -12.564 -26.106 1.00 58.16 99 VAL A N 1
ATOM 759 C CA . VAL A 1 99 ? 24.435 -13.307 -27.382 1.00 58.16 99 VAL A CA 1
ATOM 760 C C . VAL A 1 99 ? 25.843 -13.331 -27.993 1.00 58.16 99 VAL A C 1
ATOM 762 O O . VAL A 1 99 ? 26.267 -14.364 -28.508 1.00 58.16 99 VAL A O 1
ATOM 765 N N . ALA A 1 100 ? 26.606 -12.238 -27.888 1.00 57.06 100 ALA A N 1
ATOM 766 C CA . ALA A 1 100 ? 27.982 -12.184 -28.393 1.00 57.06 100 ALA A CA 1
ATOM 767 C C . ALA A 1 100 ? 28.932 -13.156 -27.665 1.00 57.06 100 ALA A C 1
ATOM 769 O O . ALA A 1 100 ? 29.830 -13.719 -28.287 1.00 57.06 100 ALA A O 1
ATOM 770 N N . HIS A 1 101 ? 28.713 -13.403 -26.370 1.00 51.06 101 HIS A N 1
ATOM 771 C CA . HIS A 1 101 ? 29.520 -14.347 -25.590 1.00 51.06 101 HIS A CA 1
ATOM 772 C C . HIS A 1 101 ? 29.252 -15.821 -25.948 1.00 51.06 101 HIS A C 1
ATOM 774 O O . HIS A 1 101 ? 30.165 -16.642 -25.862 1.00 51.06 101 HIS A O 1
ATOM 780 N N . VAL A 1 102 ? 28.030 -16.147 -26.385 1.00 54.78 102 VAL A N 1
ATOM 781 C CA . VAL A 1 102 ? 27.639 -17.502 -26.820 1.00 54.78 102 VAL A CA 1
ATOM 782 C C . VAL A 1 102 ? 28.140 -17.801 -28.237 1.00 54.78 102 VAL A C 1
ATOM 784 O O . VAL A 1 102 ? 28.556 -18.918 -28.512 1.00 54.78 102 VAL A O 1
ATOM 787 N N . ALA A 1 103 ? 28.181 -16.803 -29.125 1.00 54.19 103 ALA A N 1
ATOM 788 C CA . ALA A 1 103 ? 28.702 -16.980 -30.484 1.00 54.19 103 ALA A CA 1
ATOM 789 C C . ALA A 1 103 ? 30.234 -17.154 -30.543 1.00 54.19 103 ALA A C 1
ATOM 791 O O . ALA A 1 103 ? 30.746 -17.722 -31.499 1.00 54.19 103 ALA A O 1
ATOM 792 N N . ALA A 1 104 ? 30.967 -16.681 -29.529 1.00 53.94 104 ALA A N 1
ATOM 793 C CA . ALA A 1 104 ? 32.429 -16.765 -29.462 1.00 53.94 104 ALA A CA 1
ATOM 794 C C . ALA A 1 104 ? 32.967 -18.078 -28.849 1.00 53.94 104 ALA A C 1
ATOM 796 O O . ALA A 1 104 ? 34.174 -18.209 -28.660 1.00 53.94 104 ALA A O 1
ATOM 797 N N . THR A 1 105 ? 32.091 -19.027 -28.493 1.00 55.28 105 THR A N 1
ATOM 798 C CA . THR A 1 105 ? 32.451 -20.318 -27.865 1.00 55.28 105 THR A CA 1
ATOM 799 C C . THR A 1 105 ? 32.083 -21.555 -28.704 1.00 55.28 105 THR A C 1
ATOM 801 O O . THR A 1 105 ? 32.138 -22.674 -28.198 1.00 55.28 105 THR A O 1
ATOM 804 N N . THR A 1 106 ? 31.784 -21.366 -29.993 1.00 46.69 106 THR A N 1
ATOM 805 C CA . THR A 1 106 ? 31.647 -22.418 -31.028 1.00 46.69 106 THR A CA 1
ATOM 806 C C . THR A 1 106 ? 32.675 -22.207 -32.121 1.00 46.69 106 THR A C 1
ATOM 808 O O . THR A 1 106 ? 33.237 -23.221 -32.586 1.00 46.69 106 THR A O 1
#

Sequence (106 aa):
MNDARAHSYRCHRKPPPLKKLPPNDANLQLHVLRAHLQMLLWKAADQRDPLEEARNIANFGWNIEGSAITPAVSTAPVAPQALLDVVAVAALQSARHAVAHVAATT

Secondary structure (DSSP, 8-state):
--HHHHHHHHHS-SPPPP------HHHHHHHHHHHHHHHHHHHHHHSSS--GGGG-GGGGSEEEETTEEEE----S-SS-HHHHHHHHHHHHHHHHHHHHHHHTT-